Protein AF-A0A2A6BES9-F1 (afdb_monomer)

Secondary structure (DSSP, 8-state):
--SS-S-PPP-EE---TT-TTSSBS--HHHHHH-EEETTTTEEE--HHHHHHHHHHS-EEEEEEEEEPPBTTBPPEEEEEEEEEEEE--GGGTT-EE--S--BSS---GGGSS--S-TTS--PPPB-TTT--STT-HHHHTTTB-B----

Structure (mmCIF, N/CA/C/O backbone):
data_AF-A0A2A6BES9-F1
#
_entry.id   AF-A0A2A6BES9-F1
#
loop_
_atom_site.group_PDB
_atom_site.id
_atom_site.type_symbol
_atom_site.label_atom_id
_atom_site.label_alt_id
_atom_site.label_comp_id
_atom_site.label_asym_id
_atom_site.label_entity_id
_atom_site.label_seq_id
_atom_site.pdbx_PDB_ins_code
_atom_site.Cartn_x
_atom_site.Cartn_y
_atom_site.Cartn_z
_atom_site.occupancy
_atom_site.B_iso_or_equiv
_atom_site.auth_seq_id
_atom_site.auth_comp_id
_atom_site.auth_asym_id
_atom_site.auth_atom_id
_atom_site.pdbx_PDB_model_num
ATOM 1 N N . MET A 1 1 ? -5.521 4.346 -21.521 1.00 43.41 1 MET A N 1
ATOM 2 C CA . MET A 1 1 ? -5.075 3.185 -20.721 1.00 43.41 1 MET A CA 1
ATOM 3 C C . MET A 1 1 ? -5.811 1.936 -21.180 1.00 43.41 1 MET A C 1
ATOM 5 O O . MET A 1 1 ? -7.012 1.887 -20.990 1.00 43.41 1 MET A O 1
ATOM 9 N N . THR A 1 2 ? -5.122 0.955 -21.769 1.00 59.44 2 THR A N 1
ATOM 10 C CA . THR A 1 2 ? -5.584 -0.449 -21.865 1.00 59.44 2 THR A CA 1
ATOM 11 C C . THR A 1 2 ? -4.435 -1.335 -22.359 1.00 59.44 2 THR A C 1
ATOM 13 O O . THR A 1 2 ? -4.053 -1.247 -23.520 1.00 59.44 2 THR A O 1
ATOM 16 N N . ARG A 1 3 ? -3.898 -2.219 -21.503 1.00 46.97 3 ARG A N 1
ATOM 17 C CA . ARG A 1 3 ? -3.120 -3.414 -21.919 1.00 46.97 3 ARG A CA 1
ATOM 18 C C . ARG A 1 3 ? -3.340 -4.625 -20.988 1.00 46.97 3 ARG A C 1
ATOM 20 O O . ARG A 1 3 ? -2.420 -5.392 -20.741 1.00 46.97 3 ARG A O 1
ATOM 27 N N . GLY A 1 4 ? -4.559 -4.804 -20.464 1.00 52.75 4 GLY A N 1
ATOM 28 C CA . GLY A 1 4 ? -4.854 -5.865 -19.484 1.00 52.75 4 GLY A CA 1
ATOM 29 C C . GLY A 1 4 ? -6.263 -6.467 -19.518 1.00 52.75 4 GLY A C 1
ATOM 30 O O . GLY A 1 4 ? -6.683 -7.009 -18.507 1.00 52.75 4 GLY A O 1
ATOM 31 N N . GLY A 1 5 ? -7.003 -6.357 -20.629 1.00 53.94 5 GLY A N 1
ATOM 32 C CA . GLY A 1 5 ? -8.260 -7.108 -20.801 1.00 53.94 5 GLY A CA 1
ATOM 33 C C . GLY A 1 5 ? -9.511 -6.582 -20.075 1.00 53.94 5 GLY A C 1
ATOM 34 O O . GLY A 1 5 ? -10.519 -7.276 -20.084 1.00 53.94 5 GLY A O 1
ATOM 35 N N . GLY A 1 6 ? -9.487 -5.367 -19.508 1.00 69.50 6 GLY A N 1
ATOM 36 C CA . GLY A 1 6 ? -10.636 -4.790 -18.786 1.00 69.50 6 GLY A CA 1
ATOM 37 C C . GLY A 1 6 ? -10.880 -5.434 -17.410 1.00 69.50 6 GLY A C 1
ATOM 38 O O . GLY A 1 6 ? -10.284 -6.454 -1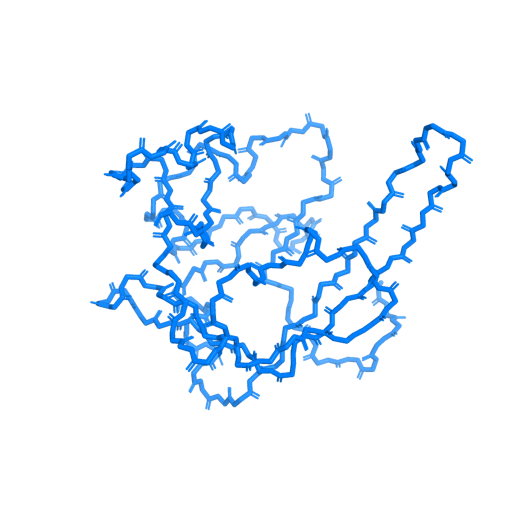7.088 1.00 69.50 6 GLY A O 1
ATOM 39 N N . GLY A 1 7 ? -11.717 -4.810 -16.573 1.00 81.31 7 GLY A N 1
ATOM 40 C CA . GLY A 1 7 ? -12.135 -5.369 -15.274 1.00 81.31 7 GLY A CA 1
ATOM 41 C C . GLY A 1 7 ? -11.295 -4.988 -14.046 1.00 81.31 7 GLY A C 1
ATOM 42 O O . GLY A 1 7 ? -11.508 -5.555 -12.982 1.00 81.31 7 GLY A O 1
ATOM 43 N N . TRP A 1 8 ? -10.368 -4.033 -14.166 1.00 88.81 8 TRP A N 1
ATOM 44 C CA . TRP A 1 8 ? -9.617 -3.505 -13.023 1.00 88.81 8 TRP A CA 1
ATOM 45 C C . TRP A 1 8 ? -10.223 -2.191 -12.535 1.00 88.81 8 TRP A C 1
ATOM 47 O O . TRP A 1 8 ? -10.441 -1.280 -13.335 1.00 88.81 8 TRP A O 1
ATOM 57 N N . THR A 1 9 ? -10.424 -2.082 -11.225 1.00 91.25 9 THR A N 1
ATOM 58 C CA . THR A 1 9 ? -10.733 -0.817 -10.550 1.00 91.25 9 THR A CA 1
ATOM 59 C C . THR A 1 9 ? -9.431 -0.202 -10.049 1.00 91.25 9 THR A C 1
ATOM 61 O O . THR A 1 9 ? -8.644 -0.878 -9.386 1.00 91.25 9 THR A O 1
ATOM 64 N N . LEU A 1 10 ? -9.188 1.069 -10.370 1.00 91.19 10 LEU A N 1
ATOM 65 C CA . LEU A 1 10 ? -8.046 1.808 -9.835 1.00 91.19 10 LEU A CA 1
ATOM 66 C C . LEU A 1 10 ? -8.323 2.154 -8.368 1.00 91.19 10 LEU A C 1
ATOM 68 O O . LEU A 1 10 ? -9.276 2.876 -8.093 1.00 91.19 10 LEU A O 1
ATOM 72 N N . ILE A 1 11 ? -7.515 1.627 -7.444 1.00 92.19 11 ILE A N 1
ATOM 73 C CA . ILE A 1 11 ? -7.701 1.869 -6.000 1.00 92.19 11 ILE A CA 1
ATOM 74 C C . ILE A 1 11 ? -6.737 2.909 -5.428 1.00 92.19 11 ILE A C 1
ATOM 76 O O . ILE A 1 11 ? -7.019 3.523 -4.403 1.00 92.19 11 ILE A O 1
ATOM 80 N N . SER A 1 12 ? -5.583 3.076 -6.067 1.00 90.50 12 SER A N 1
ATOM 81 C CA . SER A 1 12 ? -4.587 4.058 -5.681 1.00 90.50 1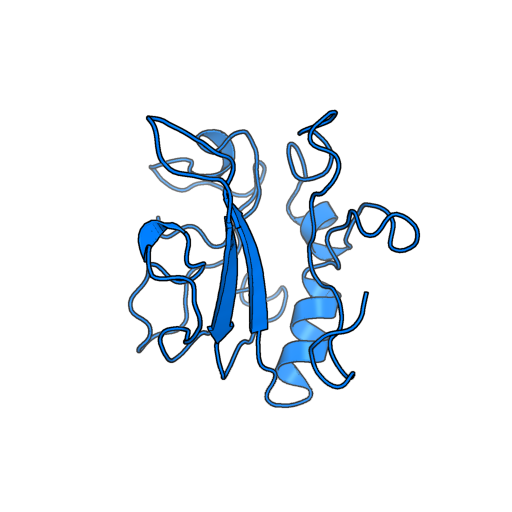2 SER A CA 1
ATOM 82 C C . SER A 1 12 ? -3.693 4.372 -6.862 1.00 90.50 12 SER A C 1
ATOM 84 O O . SER A 1 12 ? -3.339 3.472 -7.632 1.00 90.50 12 SER A O 1
ATOM 86 N N . ASN A 1 13 ? -3.340 5.640 -7.001 1.00 87.31 13 ASN A N 1
ATOM 87 C CA . ASN A 1 13 ? -2.343 6.095 -7.947 1.00 87.31 13 ASN A CA 1
ATOM 88 C C . ASN A 1 13 ? -1.797 7.453 -7.509 1.00 87.31 13 ASN A C 1
ATOM 90 O O . ASN A 1 13 ? -2.523 8.188 -6.853 1.00 87.31 13 ASN A O 1
ATOM 94 N N . ALA A 1 14 ? -0.560 7.754 -7.898 1.00 73.31 14 ALA A N 1
ATOM 95 C CA . ALA A 1 14 ? 0.097 9.034 -7.656 1.00 73.31 14 ALA A CA 1
ATOM 96 C C . ALA A 1 14 ? 0.967 9.369 -8.877 1.00 73.31 14 ALA A C 1
ATOM 98 O O . ALA A 1 14 ? 2.132 8.969 -8.958 1.00 73.31 14 ALA A O 1
ATOM 99 N N . PHE A 1 15 ? 0.378 10.022 -9.884 1.00 65.81 15 PHE A N 1
ATOM 100 C CA . PHE A 1 15 ? 1.092 10.411 -11.110 1.00 65.81 15 PHE A CA 1
ATOM 101 C C . PHE A 1 15 ? 1.685 11.812 -11.009 1.00 65.81 15 PHE A C 1
ATOM 103 O O . PHE A 1 15 ? 2.670 12.112 -11.695 1.00 65.81 15 PHE A O 1
ATOM 110 N N . THR A 1 16 ? 1.108 12.676 -10.179 1.00 55.00 16 THR A N 1
ATOM 111 C CA . THR A 1 16 ? 1.565 14.053 -10.045 1.00 55.00 16 THR A CA 1
ATOM 112 C C . THR A 1 16 ? 2.759 14.118 -9.092 1.00 55.00 16 THR A C 1
ATOM 114 O O . THR A 1 16 ? 2.684 14.430 -7.914 1.00 55.00 16 THR A O 1
ATOM 117 N N . VAL A 1 17 ? 3.949 13.870 -9.645 1.00 47.16 17 VAL A N 1
ATOM 118 C CA . VAL A 1 17 ? 5.257 14.012 -8.964 1.00 47.16 17 VAL A CA 1
ATOM 119 C C . VAL A 1 17 ? 5.528 15.460 -8.486 1.00 47.16 17 VAL A C 1
ATOM 121 O O . VAL A 1 17 ? 6.586 15.744 -7.928 1.00 47.16 17 VAL A O 1
ATOM 124 N N . LEU A 1 18 ? 4.600 16.395 -8.710 1.00 44.78 18 LEU A N 1
ATOM 125 C CA . LEU A 1 18 ? 4.759 17.807 -8.375 1.00 44.78 18 LEU A CA 1
ATOM 126 C C . LEU A 1 18 ? 4.214 18.170 -6.990 1.00 44.78 18 LEU A C 1
ATOM 128 O O . LEU A 1 18 ? 4.814 19.036 -6.363 1.00 44.78 18 LEU A O 1
ATOM 132 N N . ASP A 1 19 ? 3.210 17.458 -6.471 1.00 49.66 19 ASP A N 1
ATOM 133 C CA . ASP A 1 19 ? 2.684 17.683 -5.123 1.00 49.66 19 ASP A CA 1
ATOM 134 C C . ASP A 1 19 ? 2.563 16.347 -4.378 1.00 49.66 19 ASP A C 1
ATOM 136 O O . ASP A 1 19 ? 1.511 15.725 -4.294 1.00 49.66 19 ASP A O 1
ATOM 140 N N . PHE A 1 20 ? 3.668 15.925 -3.749 1.00 50.97 20 PHE A N 1
ATOM 141 C CA . PHE A 1 20 ? 3.760 14.796 -2.798 1.00 50.97 20 PHE A CA 1
ATOM 142 C C . PHE A 1 20 ? 2.723 14.827 -1.647 1.00 50.97 20 PHE A C 1
ATOM 144 O O . PHE A 1 20 ? 2.706 13.929 -0.806 1.00 50.97 20 PHE A O 1
ATOM 151 N N . ASN A 1 21 ? 1.902 15.874 -1.578 1.00 57.03 21 ASN A N 1
ATOM 152 C CA . ASN A 1 21 ? 0.973 16.174 -0.505 1.00 57.03 21 ASN A CA 1
ATOM 153 C C . ASN A 1 21 ? -0.391 15.480 -0.654 1.00 57.03 21 ASN A C 1
ATOM 155 O O . ASN A 1 21 ? -1.183 15.490 0.282 1.00 57.03 21 ASN A O 1
ATOM 159 N N . GLU A 1 22 ? -0.704 14.882 -1.808 1.00 68.06 22 GLU A N 1
ATOM 160 C CA . GLU A 1 22 ? -2.046 14.314 -2.001 1.00 68.06 22 GLU A CA 1
ATOM 161 C C . GLU A 1 22 ? -2.262 13.012 -1.223 1.00 68.06 22 GLU A C 1
ATOM 163 O O . GLU A 1 22 ? -3.338 12.813 -0.661 1.00 68.06 22 GLU A O 1
ATOM 168 N N . THR A 1 23 ? -1.230 12.168 -1.101 1.00 76.00 23 THR A N 1
ATOM 169 C CA . THR A 1 23 ? -1.274 10.938 -0.291 1.00 76.00 23 THR A CA 1
ATOM 170 C C . THR A 1 23 ? -0.635 11.091 1.091 1.00 76.00 23 THR A C 1
ATOM 172 O O . THR A 1 23 ? -0.772 10.206 1.927 1.00 76.00 23 THR A O 1
ATOM 175 N N . ALA A 1 24 ? 0.090 12.174 1.363 1.00 85.94 24 ALA A N 1
ATOM 176 C CA . ALA A 1 24 ? 0.685 12.434 2.674 1.00 85.94 24 ALA A CA 1
ATOM 177 C C . ALA A 1 24 ? -0.236 13.299 3.551 1.00 85.94 24 ALA A C 1
ATOM 179 O O . ALA A 1 24 ? -1.214 13.869 3.078 1.00 85.94 24 ALA A O 1
ATOM 180 N N . GLU A 1 25 ? 0.075 13.377 4.845 1.00 90.50 25 GLU A N 1
ATOM 181 C CA . GLU A 1 25 ? -0.604 14.247 5.821 1.00 90.50 25 GLU A CA 1
ATOM 182 C C . GLU A 1 25 ? -2.112 13.981 5.969 1.00 90.50 25 GLU A C 1
ATOM 184 O O . GLU A 1 25 ? -2.866 14.849 6.403 1.00 90.50 25 GLU A O 1
ATOM 189 N N . LYS A 1 26 ? -2.554 12.763 5.636 1.00 92.56 26 LYS A N 1
ATOM 190 C CA . LYS A 1 26 ? -3.943 12.322 5.789 1.00 92.56 26 LYS A CA 1
ATOM 191 C C . LYS A 1 26 ? -4.129 11.529 7.073 1.00 92.56 26 LYS A C 1
ATOM 193 O O . LYS A 1 26 ? -3.330 10.649 7.398 1.00 92.56 26 LYS A O 1
ATOM 198 N N . THR A 1 27 ? -5.214 11.827 7.771 1.00 95.69 27 THR A N 1
ATOM 199 C CA . THR A 1 27 ? -5.702 11.068 8.925 1.00 95.69 27 THR A CA 1
ATOM 200 C C . THR A 1 27 ? -6.251 9.705 8.508 1.00 95.69 27 THR A C 1
ATOM 202 O O . THR A 1 27 ? -6.608 9.488 7.345 1.00 95.69 27 THR A O 1
ATOM 205 N N . LEU A 1 28 ? -6.388 8.778 9.457 1.00 97.12 28 LEU A N 1
ATOM 206 C CA . LEU A 1 28 ? -7.025 7.483 9.208 1.00 97.12 28 LEU A CA 1
ATOM 207 C C . LEU A 1 28 ? -8.453 7.639 8.662 1.00 97.12 28 LEU A C 1
ATOM 209 O O . LEU A 1 28 ? -8.869 6.849 7.819 1.00 97.12 28 LEU A O 1
ATOM 213 N N . GLU A 1 29 ? -9.205 8.641 9.123 1.00 97.75 29 GLU A N 1
ATOM 214 C CA . GLU A 1 29 ? -10.571 8.883 8.643 1.00 97.75 29 GLU A CA 1
ATOM 215 C C . GLU A 1 29 ? -10.586 9.352 7.179 1.00 97.75 29 GLU A C 1
ATOM 217 O O . GLU A 1 29 ? -11.408 8.884 6.394 1.00 97.75 29 GLU A O 1
ATOM 222 N N . GLU A 1 30 ? -9.638 10.196 6.764 1.00 97.06 30 GLU A N 1
ATOM 223 C CA . GLU A 1 30 ? -9.482 10.570 5.350 1.00 97.06 30 GLU A CA 1
ATOM 224 C C . GLU A 1 30 ? -9.072 9.367 4.492 1.00 97.06 30 GLU A C 1
ATOM 226 O O . GLU A 1 30 ? -9.622 9.160 3.411 1.00 97.06 30 GLU A O 1
ATOM 231 N N . TYR A 1 31 ? -8.170 8.516 4.988 1.00 97.38 31 TYR A N 1
ATOM 232 C CA . TYR A 1 31 ? -7.846 7.242 4.341 1.00 97.38 31 TYR A CA 1
ATOM 233 C C . TYR A 1 31 ? -9.038 6.279 4.285 1.00 97.38 31 TYR A C 1
ATOM 235 O O . TYR A 1 31 ? -9.129 5.482 3.348 1.00 97.38 31 TYR A O 1
ATOM 243 N N . ALA A 1 32 ? -9.957 6.328 5.251 1.00 98.00 32 ALA A N 1
ATOM 244 C CA . ALA A 1 32 ? -11.170 5.518 5.245 1.00 98.00 32 ALA A CA 1
ATOM 245 C C . ALA A 1 32 ? -12.145 5.962 4.151 1.00 98.00 32 ALA A C 1
ATOM 247 O O . ALA A 1 32 ? -12.586 5.127 3.357 1.00 98.00 32 ALA A O 1
ATOM 248 N N . VAL A 1 33 ? -12.403 7.270 4.065 1.00 97.69 33 VAL A N 1
ATOM 249 C CA . VAL A 1 33 ? -13.337 7.867 3.099 1.00 97.69 33 VAL A CA 1
ATOM 250 C C . VAL A 1 33 ? -12.774 7.884 1.675 1.00 97.69 33 VAL A C 1
ATOM 252 O O . VAL A 1 33 ? -13.524 7.669 0.725 1.00 97.69 33 VAL A O 1
ATOM 255 N N . GLY A 1 34 ? -11.468 8.098 1.516 1.00 95.25 34 GLY A N 1
ATOM 256 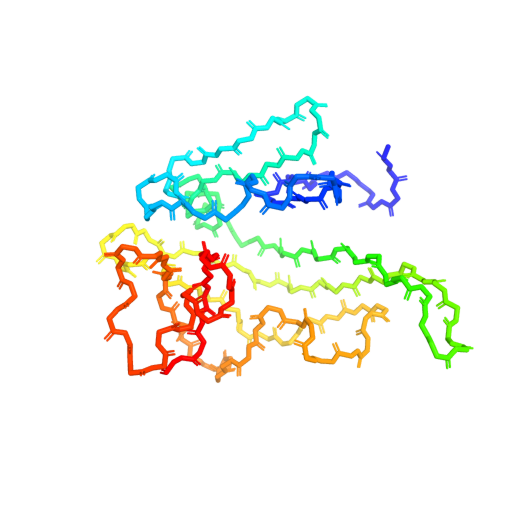C CA . GLY A 1 34 ? -10.838 8.325 0.217 1.00 95.25 34 GLY A CA 1
ATOM 257 C C . GLY A 1 34 ? -10.624 9.807 -0.089 1.00 95.25 34 GLY A C 1
ATOM 258 O O . GLY A 1 34 ? -11.242 10.689 0.507 1.00 95.25 34 GLY A O 1
ATOM 259 N N . PHE A 1 35 ? -9.717 10.082 -1.021 1.00 92.88 35 PHE A N 1
ATOM 260 C CA . PHE A 1 35 ? -9.335 11.433 -1.440 1.00 92.88 35 PHE A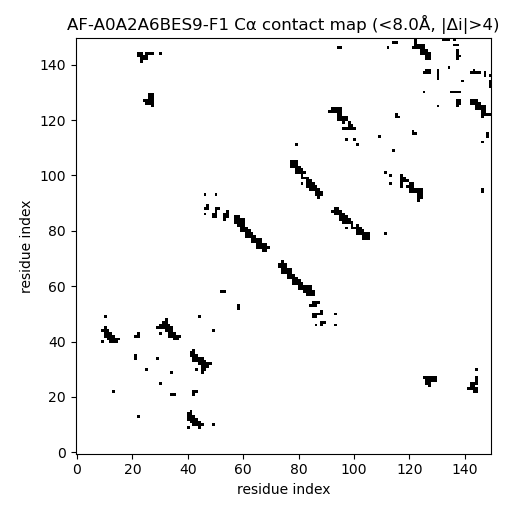 CA 1
ATOM 261 C C . PHE A 1 35 ? -8.724 11.422 -2.850 1.00 92.88 35 PHE A C 1
ATOM 263 O O . PHE A 1 35 ? -8.446 10.360 -3.408 1.00 92.88 35 PHE A O 1
ATOM 270 N N . GLY A 1 36 ? -8.515 12.610 -3.422 1.00 89.62 36 GLY A N 1
ATOM 271 C CA . GLY A 1 36 ? -8.024 12.801 -4.790 1.00 89.62 36 GLY A CA 1
ATOM 272 C C . GLY A 1 36 ? -9.135 12.779 -5.846 1.00 89.62 36 GLY A C 1
ATOM 273 O O . GLY A 1 36 ? -10.321 12.921 -5.531 1.00 89.62 36 GLY A O 1
ATOM 274 N N . SER A 1 37 ? -8.751 12.620 -7.111 1.00 85.44 37 SER A N 1
ATOM 275 C CA . SER A 1 37 ? -9.615 12.730 -8.286 1.00 85.44 37 SER A CA 1
ATOM 276 C C . SER A 1 37 ? -9.517 11.508 -9.202 1.00 85.44 37 SER A C 1
ATOM 278 O O . SER A 1 37 ? -8.479 11.182 -9.781 1.00 85.44 37 SER A O 1
ATOM 280 N N . ALA A 1 38 ? -10.660 10.849 -9.414 1.00 84.19 38 ALA A N 1
ATOM 281 C CA . ALA A 1 38 ? -10.784 9.773 -10.397 1.00 84.19 38 ALA A CA 1
ATOM 282 C C . ALA A 1 38 ? -10.646 10.260 -11.846 1.00 84.19 38 ALA A C 1
ATOM 284 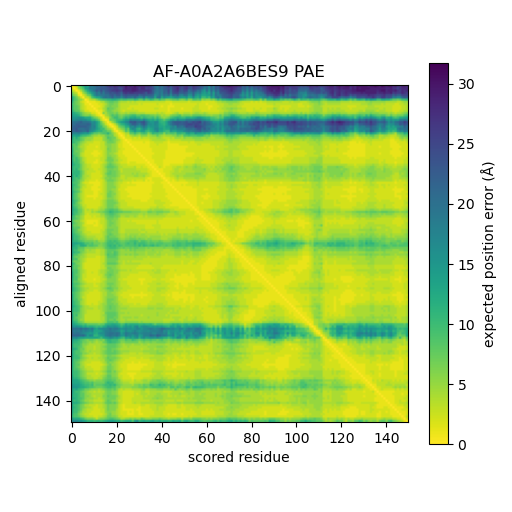O O . ALA A 1 38 ? -10.203 9.491 -12.699 1.00 84.19 38 ALA A O 1
ATOM 285 N N . GLU A 1 39 ? -11.003 11.518 -12.124 1.00 85.50 39 GLU A N 1
ATOM 286 C CA . GLU A 1 39 ? -10.846 12.127 -13.449 1.00 85.50 39 GLU A CA 1
ATOM 287 C C . GLU A 1 39 ? -9.365 12.313 -13.801 1.00 85.50 39 GLU A C 1
ATOM 289 O O . GLU A 1 39 ? -8.956 12.053 -14.933 1.00 85.50 39 GLU A O 1
ATOM 294 N N . GLU A 1 40 ? -8.552 12.672 -12.808 1.00 83.00 40 GLU A N 1
ATOM 295 C CA . GLU A 1 40 ? -7.103 12.862 -12.951 1.00 83.00 40 GLU A CA 1
ATOM 296 C C . GLU A 1 40 ? -6.322 11.550 -12.789 1.00 83.00 40 GLU A C 1
ATOM 298 O O . GLU A 1 40 ? -5.131 11.485 -13.090 1.00 83.00 40 GLU A O 1
ATOM 303 N N . ALA A 1 41 ? -7.009 10.481 -12.370 1.00 85.12 41 ALA A N 1
ATOM 304 C CA . ALA A 1 41 ? -6.415 9.210 -11.982 1.00 85.12 41 ALA A CA 1
ATOM 305 C C . ALA A 1 41 ? -5.315 9.379 -10.918 1.00 85.12 41 ALA A C 1
ATOM 307 O O . ALA A 1 41 ? -4.334 8.639 -10.950 1.00 85.12 41 ALA A O 1
ATOM 308 N N . ASP A 1 42 ? -5.489 10.319 -9.991 1.00 85.44 42 ASP A N 1
ATOM 309 C CA . ASP A 1 42 ? -4.614 10.566 -8.842 1.00 85.44 42 ASP A CA 1
ATOM 310 C C . ASP A 1 42 ? -5.490 10.534 -7.591 1.00 85.44 42 ASP A C 1
ATOM 312 O O . ASP A 1 42 ? -6.296 11.433 -7.361 1.00 85.44 42 ASP A O 1
ATOM 316 N N . LEU A 1 43 ? -5.507 9.399 -6.894 1.00 89.94 43 LEU A N 1
ATOM 317 C CA . LEU A 1 43 ? -6.501 9.162 -5.849 1.00 89.94 43 LEU A CA 1
ATOM 318 C C . LEU A 1 43 ? -6.096 8.062 -4.884 1.00 89.94 43 LEU A C 1
ATOM 320 O O . LEU A 1 43 ? -5.325 7.158 -5.210 1.00 89.94 43 LEU A O 1
ATOM 324 N N . TRP A 1 44 ? -6.746 8.092 -3.728 1.00 93.75 44 TRP A N 1
ATOM 325 C CA . TRP A 1 44 ? -6.919 6.965 -2.830 1.00 93.75 44 TRP A CA 1
ATOM 326 C C . TRP A 1 44 ? -8.407 6.630 -2.727 1.00 93.75 44 TRP A C 1
ATOM 328 O O . TRP A 1 44 ? -9.220 7.468 -2.343 1.00 93.75 44 TRP A O 1
ATOM 338 N N . PHE A 1 45 ? -8.775 5.395 -3.061 1.00 94.75 45 PHE A N 1
ATOM 339 C CA . PHE A 1 45 ? -10.177 5.002 -3.234 1.00 94.75 45 PHE A CA 1
ATOM 340 C C . PHE A 1 45 ? -10.973 4.932 -1.924 1.00 94.75 45 PHE A C 1
ATOM 342 O O . PHE A 1 45 ? -12.198 4.916 -1.964 1.00 94.75 45 PHE A O 1
ATOM 349 N N . GLY A 1 46 ? -10.289 4.908 -0.778 1.00 97.00 46 GLY A N 1
ATOM 350 C CA . GLY A 1 46 ? -10.903 4.815 0.545 1.00 97.00 46 GLY A CA 1
ATOM 351 C C . GLY A 1 46 ? -10.938 3.381 1.073 1.00 97.00 46 GLY A C 1
ATOM 352 O O . GLY A 1 46 ? -11.385 2.458 0.387 1.00 97.00 46 GLY A O 1
ATOM 353 N N . LEU A 1 47 ? -10.465 3.176 2.305 1.00 98.38 47 LEU A N 1
ATOM 354 C CA . LEU A 1 47 ? -10.408 1.852 2.937 1.00 98.38 47 LEU A CA 1
ATOM 355 C C . LEU A 1 47 ? -11.795 1.229 3.112 1.00 98.38 47 LEU A C 1
ATOM 357 O O . LEU A 1 47 ? -11.910 0.010 3.005 1.00 98.38 47 LEU A O 1
ATOM 361 N N . ASP A 1 48 ? -12.842 2.033 3.317 1.00 98.31 48 ASP A N 1
ATOM 362 C CA . ASP A 1 48 ? -14.212 1.524 3.444 1.00 98.31 48 ASP A CA 1
ATOM 363 C C . ASP A 1 48 ? -14.674 0.841 2.153 1.00 98.31 48 ASP A C 1
ATOM 365 O O . ASP A 1 48 ? -15.188 -0.282 2.172 1.00 98.31 48 ASP A O 1
ATOM 369 N N . LEU A 1 49 ? -14.424 1.480 1.006 1.00 97.31 49 LEU A N 1
ATOM 370 C CA . LEU A 1 49 ? -14.743 0.902 -0.296 1.00 97.31 49 LEU A CA 1
ATOM 371 C C . LEU A 1 49 ? -13.816 -0.270 -0.619 1.00 97.31 49 LEU A C 1
ATOM 373 O O . LEU A 1 49 ? -14.294 -1.321 -1.048 1.00 97.31 49 LEU A O 1
ATOM 377 N N . ILE A 1 50 ? -12.509 -0.140 -0.378 1.00 97.31 50 ILE A N 1
ATOM 378 C CA . ILE A 1 50 ? -11.553 -1.235 -0.601 1.00 97.31 50 ILE A CA 1
ATOM 379 C C . ILE A 1 50 ? -11.960 -2.474 0.210 1.00 97.31 50 ILE A C 1
ATOM 381 O O . ILE A 1 50 ? -11.973 -3.584 -0.332 1.00 97.31 50 ILE A O 1
ATOM 385 N N . SER A 1 51 ? -12.349 -2.303 1.475 1.00 97.81 51 SER A N 1
ATOM 386 C CA . SER A 1 51 ? -12.843 -3.391 2.317 1.00 97.81 51 SER A CA 1
ATOM 387 C C . SER A 1 51 ? -14.118 -4.006 1.743 1.00 97.81 51 SER A C 1
ATOM 389 O O . SER A 1 51 ? -14.173 -5.221 1.539 1.00 97.81 51 SER A O 1
ATOM 391 N N . LEU A 1 52 ? -15.112 -3.190 1.385 1.00 96.62 52 LEU A N 1
ATOM 392 C CA . LEU A 1 52 ? -16.370 -3.676 0.816 1.00 96.62 52 LEU A CA 1
ATOM 393 C C . LEU A 1 52 ? -16.149 -4.515 -0.454 1.00 96.62 52 LEU A C 1
ATOM 395 O O . LEU A 1 52 ? -16.652 -5.635 -0.556 1.00 96.62 52 LEU A O 1
ATOM 399 N N . TYR A 1 53 ? -15.382 -4.000 -1.417 1.00 94.62 53 TYR A N 1
ATOM 400 C CA . TYR A 1 53 ? -15.175 -4.672 -2.703 1.00 94.62 53 TYR A CA 1
ATOM 401 C C . TYR A 1 53 ? -14.306 -5.922 -2.584 1.00 94.62 53 TYR A C 1
ATOM 403 O O . TYR A 1 53 ? -14.609 -6.936 -3.214 1.00 94.62 53 TYR A O 1
ATOM 411 N N . SER A 1 54 ? -13.244 -5.869 -1.780 1.00 95.50 54 SER A N 1
ATOM 412 C CA . SER A 1 54 ? -12.307 -6.989 -1.648 1.00 95.50 54 SER A CA 1
ATOM 413 C C . SER A 1 54 ? -12.859 -8.171 -0.842 1.00 95.50 54 SER A C 1
ATOM 415 O O . SER A 1 54 ? -12.356 -9.283 -0.979 1.00 95.50 54 SER A O 1
ATOM 417 N N . ASN A 1 55 ? -13.926 -7.960 -0.059 1.00 95.38 55 ASN A N 1
ATOM 418 C CA . ASN A 1 55 ? -14.641 -9.027 0.652 1.00 95.38 55 ASN A CA 1
ATOM 419 C C . ASN A 1 55 ? -15.923 -9.499 -0.057 1.00 95.38 55 ASN A C 1
ATOM 421 O O . ASN A 1 55 ? -16.471 -10.533 0.321 1.00 95.38 55 ASN A O 1
ATOM 425 N N . TYR A 1 56 ? -16.410 -8.786 -1.080 1.00 92.88 56 TYR A N 1
ATOM 426 C CA . TYR A 1 56 ? -17.588 -9.214 -1.849 1.00 92.88 56 TYR A CA 1
ATOM 427 C C . TYR A 1 56 ? -17.319 -10.487 -2.667 1.00 92.88 56 TYR A C 1
ATOM 429 O O . TYR A 1 56 ? -18.167 -11.373 -2.765 1.00 92.88 56 TYR A O 1
ATOM 437 N N . GLN A 1 57 ? -16.125 -10.586 -3.248 1.00 90.00 57 GLN A N 1
ATOM 438 C CA . GLN A 1 57 ? -15.615 -11.771 -3.934 1.00 90.00 57 GLN A CA 1
ATOM 439 C C . GLN A 1 57 ? -14.089 -11.786 -3.837 1.00 90.00 57 GLN A C 1
ATOM 441 O O . GLN A 1 57 ? -13.480 -10.766 -3.532 1.00 90.00 57 GLN A O 1
ATOM 446 N N . MET A 1 58 ? -13.459 -12.926 -4.128 1.00 90.38 58 MET A N 1
ATOM 447 C CA . MET A 1 58 ? -11.998 -12.984 -4.215 1.00 90.38 58 MET A CA 1
ATOM 448 C C . MET A 1 58 ? -11.492 -12.032 -5.306 1.00 90.38 58 MET A C 1
ATOM 450 O O . MET A 1 58 ? -11.737 -12.259 -6.491 1.00 90.38 58 MET A O 1
ATOM 454 N N . MET A 1 59 ? -10.769 -10.991 -4.895 1.00 92.50 59 MET A N 1
ATOM 455 C CA . MET A 1 59 ? -10.167 -9.999 -5.784 1.00 92.50 59 MET A CA 1
ATOM 456 C C . MET A 1 59 ? -8.654 -10.191 -5.877 1.00 92.50 59 MET A C 1
ATOM 458 O O . MET A 1 59 ? -7.995 -10.536 -4.896 1.00 92.50 59 MET A O 1
ATOM 462 N N . SER A 1 60 ? -8.096 -9.908 -7.051 1.00 93.56 60 SER A N 1
ATOM 463 C CA . SER A 1 60 ? -6.653 -9.760 -7.244 1.00 93.56 60 SER A CA 1
ATOM 464 C C . SER A 1 60 ? -6.248 -8.292 -7.115 1.00 93.56 60 SER A C 1
ATOM 466 O O . SER A 1 60 ? -7.016 -7.400 -7.471 1.00 93.56 60 SER A O 1
ATOM 468 N N . LEU A 1 61 ? -5.019 -8.039 -6.667 1.00 93.25 61 LEU A N 1
ATOM 469 C CA . LEU A 1 61 ? -4.408 -6.709 -6.664 1.00 93.25 61 LEU A CA 1
ATOM 470 C C . LEU A 1 61 ? -3.246 -6.697 -7.648 1.00 93.25 61 LEU A C 1
ATOM 472 O O . LEU A 1 61 ? -2.336 -7.515 -7.539 1.00 93.25 61 LEU A O 1
ATOM 476 N N . ARG A 1 62 ? -3.248 -5.748 -8.583 1.00 92.25 62 ARG A N 1
ATOM 477 C CA . ARG A 1 62 ? -2.136 -5.531 -9.506 1.00 92.25 62 ARG A CA 1
ATOM 478 C C . ARG A 1 62 ? -1.498 -4.176 -9.255 1.00 92.25 62 ARG A C 1
ATOM 480 O O . ARG A 1 62 ? -2.160 -3.149 -9.347 1.00 92.25 62 ARG A O 1
ATOM 487 N N . LEU A 1 63 ? -0.197 -4.200 -9.019 1.00 89.88 63 LEU A N 1
ATOM 488 C CA . LEU A 1 63 ? 0.664 -3.031 -8.977 1.00 89.88 63 LEU A CA 1
ATOM 489 C C . LEU A 1 63 ? 1.249 -2.814 -10.371 1.00 89.88 63 LEU A C 1
ATOM 491 O O . LEU A 1 63 ? 1.704 -3.767 -11.005 1.00 89.88 63 LEU A O 1
ATOM 495 N N . ASN A 1 64 ? 1.233 -1.572 -10.843 1.00 89.25 64 ASN A N 1
ATOM 496 C CA . ASN A 1 64 ? 1.981 -1.150 -12.023 1.00 89.25 64 ASN A CA 1
ATOM 497 C C . ASN A 1 64 ? 2.920 -0.037 -11.570 1.00 89.25 64 ASN A C 1
ATOM 499 O O . ASN A 1 64 ? 2.469 0.947 -10.991 1.00 89.25 64 ASN A O 1
ATOM 503 N N . LEU A 1 65 ? 4.213 -0.223 -11.797 1.00 86.88 65 LEU A N 1
ATOM 504 C CA . LEU A 1 65 ? 5.268 0.619 -11.254 1.00 86.88 65 LEU A CA 1
ATOM 505 C C . LEU A 1 65 ? 6.071 1.204 -12.410 1.00 86.88 65 LEU A C 1
ATOM 507 O O . LEU A 1 65 ? 6.440 0.503 -13.355 1.00 86.88 65 LEU A O 1
ATOM 511 N N . TYR A 1 66 ? 6.343 2.502 -12.330 1.00 87.25 66 TYR A N 1
ATOM 512 C CA . TYR A 1 66 ? 7.305 3.160 -13.200 1.00 87.25 66 TYR A CA 1
ATOM 513 C C . TYR A 1 66 ? 8.577 3.421 -12.408 1.00 87.25 66 TYR A C 1
ATOM 515 O O . TYR A 1 66 ? 8.602 4.264 -11.512 1.00 87.25 66 TYR A O 1
ATOM 523 N N . ARG A 1 67 ? 9.645 2.697 -12.735 1.00 84.50 67 ARG A N 1
ATOM 524 C CA . ARG A 1 67 ? 10.959 2.930 -12.140 1.00 84.50 67 ARG A CA 1
ATOM 525 C C . ARG A 1 67 ? 11.687 3.983 -12.955 1.00 84.50 67 ARG A C 1
ATOM 527 O O . ARG A 1 67 ? 11.995 3.757 -14.125 1.00 84.50 67 ARG A O 1
ATOM 534 N N . CYS A 1 68 ? 11.974 5.119 -12.330 1.00 86.12 68 CYS A N 1
ATOM 535 C CA . CYS A 1 68 ? 12.795 6.165 -12.926 1.00 86.12 68 CYS A CA 1
ATOM 536 C C . CYS A 1 68 ? 14.231 5.672 -13.168 1.00 86.12 68 CYS A C 1
ATOM 538 O O . CYS A 1 68 ? 14.761 4.838 -12.426 1.00 86.12 68 CYS A O 1
ATOM 540 N N . ALA A 1 69 ? 14.873 6.227 -14.197 1.00 90.62 69 ALA A N 1
ATOM 541 C CA . ALA A 1 69 ? 16.277 5.956 -14.473 1.00 90.62 69 ALA A CA 1
ATOM 542 C C . ALA A 1 69 ? 17.151 6.433 -13.301 1.00 90.62 69 ALA A C 1
ATOM 544 O O . ALA A 1 69 ? 16.956 7.535 -12.786 1.00 90.62 69 ALA A O 1
ATOM 545 N N . HIS A 1 70 ? 18.120 5.621 -12.887 1.00 88.19 70 HIS A N 1
ATOM 546 C CA . HIS A 1 70 ? 19.056 5.956 -11.810 1.00 88.19 70 HIS A CA 1
ATOM 547 C C . HIS A 1 70 ? 20.362 5.173 -11.974 1.00 88.19 70 HIS A C 1
ATOM 549 O O . HIS A 1 70 ? 20.340 4.025 -12.399 1.00 88.19 70 HIS A O 1
ATOM 555 N N . ASN A 1 71 ? 21.509 5.773 -11.637 1.00 90.12 71 ASN A N 1
ATOM 556 C CA . ASN A 1 71 ? 22.823 5.104 -11.602 1.00 90.12 71 ASN A CA 1
ATOM 557 C C . ASN A 1 71 ? 23.157 4.230 -12.835 1.00 90.12 71 ASN A C 1
ATOM 559 O O . ASN A 1 71 ? 23.712 3.143 -12.700 1.00 90.12 71 ASN A O 1
ATOM 563 N N . GLY A 1 72 ? 22.812 4.692 -14.043 1.00 89.19 72 GLY A N 1
ATOM 564 C CA . GLY A 1 72 ? 23.059 3.952 -15.290 1.00 89.19 72 GLY A CA 1
ATOM 565 C C . GLY A 1 72 ? 22.063 2.823 -15.589 1.00 89.19 72 GLY A C 1
ATOM 566 O O . GLY A 1 72 ? 22.224 2.127 -16.586 1.00 89.19 72 GLY A O 1
ATOM 567 N N . VAL A 1 73 ? 21.028 2.654 -14.764 1.00 88.75 73 VAL A N 1
ATOM 568 C CA . VAL A 1 73 ? 19.875 1.783 -15.021 1.00 88.75 73 VAL A CA 1
ATOM 569 C C . VAL A 1 73 ? 18.809 2.587 -15.763 1.00 88.75 73 VAL A C 1
ATOM 571 O O . VAL A 1 73 ? 18.400 3.656 -15.303 1.00 88.75 73 VAL A O 1
ATOM 574 N N . GLU A 1 74 ? 18.361 2.080 -16.912 1.00 92.94 74 GLU A N 1
ATOM 575 C CA . GLU A 1 74 ? 17.292 2.704 -17.695 1.00 92.94 74 GLU A CA 1
ATOM 576 C C . GLU A 1 74 ? 15.948 2.661 -16.961 1.00 92.94 74 GLU A C 1
ATOM 578 O O . GLU A 1 74 ? 15.653 1.734 -16.199 1.00 92.94 74 GLU A O 1
ATOM 583 N N . ALA A 1 75 ? 15.116 3.672 -17.220 1.00 91.31 75 ALA A N 1
ATOM 584 C CA . ALA A 1 75 ? 13.752 3.685 -16.722 1.00 91.31 75 ALA A CA 1
ATOM 585 C C . ALA A 1 75 ? 12.964 2.513 -17.317 1.00 91.31 75 ALA A C 1
ATOM 587 O O . ALA A 1 75 ? 13.112 2.184 -18.496 1.00 91.31 75 ALA A O 1
ATOM 588 N N . LYS A 1 76 ? 12.098 1.896 -16.518 1.00 90.88 76 LYS A N 1
ATOM 589 C CA . LYS A 1 76 ? 11.291 0.761 -16.971 1.00 90.88 76 LYS A CA 1
ATOM 590 C C . LYS A 1 76 ? 9.934 0.723 -16.291 1.00 90.88 76 LYS A C 1
ATOM 592 O O . LYS A 1 76 ? 9.788 1.104 -15.133 1.00 90.88 76 LYS A O 1
ATOM 597 N N . TRP A 1 77 ? 8.961 0.205 -17.029 1.00 90.44 77 TRP A N 1
ATOM 598 C CA . TRP A 1 77 ? 7.680 -0.204 -16.475 1.00 90.44 77 TRP A CA 1
ATOM 599 C C . TRP A 1 77 ? 7.772 -1.639 -15.985 1.00 90.44 77 TRP A C 1
ATOM 601 O O . TRP A 1 77 ? 8.276 -2.507 -16.701 1.00 90.44 77 TRP A O 1
ATOM 611 N N . THR A 1 78 ? 7.258 -1.877 -14.789 1.00 90.19 78 THR A N 1
ATOM 612 C CA . THR A 1 78 ? 7.129 -3.206 -14.202 1.00 90.19 78 THR A CA 1
ATOM 613 C C . THR A 1 78 ? 5.744 -3.391 -13.597 1.00 90.19 78 THR A C 1
ATOM 615 O O . THR A 1 78 ? 4.976 -2.443 -13.413 1.00 90.19 78 THR A O 1
ATOM 618 N N . ASP A 1 79 ? 5.388 -4.640 -13.332 1.00 90.44 79 ASP A N 1
ATOM 619 C CA . ASP A 1 79 ? 4.117 -5.004 -12.724 1.00 90.44 79 ASP A CA 1
ATOM 620 C C . ASP A 1 79 ? 4.285 -6.154 -11.736 1.00 90.44 79 ASP A C 1
ATOM 622 O O . ASP A 1 79 ? 5.177 -6.991 -11.886 1.00 90.44 79 ASP A O 1
ATOM 626 N N . CYS A 1 80 ? 3.396 -6.213 -10.749 1.00 91.00 80 CYS A N 1
ATOM 627 C CA . CYS A 1 80 ? 3.277 -7.356 -9.857 1.00 91.00 80 CYS A CA 1
ATOM 628 C C . CYS A 1 80 ? 1.813 -7.593 -9.497 1.00 91.00 80 CYS A C 1
ATOM 630 O O . CYS A 1 80 ? 1.121 -6.672 -9.069 1.00 91.00 80 CYS A O 1
ATOM 632 N N . THR A 1 81 ? 1.329 -8.823 -9.657 1.00 92.12 81 THR A N 1
ATOM 633 C CA . THR A 1 81 ? -0.058 -9.190 -9.348 1.00 92.12 81 THR A CA 1
ATOM 634 C C . THR A 1 81 ? -0.115 -10.160 -8.176 1.00 92.12 81 THR A C 1
ATOM 636 O O . THR A 1 81 ? 0.398 -11.276 -8.271 1.00 92.12 81 THR A O 1
ATOM 639 N N . TYR A 1 82 ? -0.760 -9.752 -7.087 1.00 92.00 82 TYR A N 1
ATOM 640 C CA . TYR A 1 82 ? -1.222 -10.635 -6.021 1.00 92.00 82 TYR A CA 1
ATOM 641 C C . TYR A 1 82 ? -2.536 -11.277 -6.455 1.00 92.00 82 TYR A C 1
ATOM 643 O O . TYR A 1 82 ? -3.498 -10.582 -6.788 1.00 92.00 82 TYR A O 1
ATOM 651 N N . LYS A 1 83 ? -2.599 -12.609 -6.447 1.00 92.44 83 LYS A N 1
ATOM 652 C CA . LYS A 1 83 ? -3.805 -13.340 -6.859 1.00 92.44 83 LYS A CA 1
ATOM 653 C C . LYS A 1 83 ? -4.986 -13.086 -5.928 1.00 92.44 83 LYS A C 1
ATOM 655 O O . LYS A 1 83 ? -6.124 -13.094 -6.389 1.00 92.44 83 LYS A O 1
ATOM 660 N N . GLN A 1 84 ? -4.705 -12.861 -4.647 1.00 93.50 84 GLN A N 1
ATOM 661 C CA . GLN A 1 84 ? -5.702 -12.574 -3.631 1.00 93.50 84 GLN A CA 1
ATOM 662 C C . GLN A 1 84 ? -5.281 -11.368 -2.795 1.00 93.50 84 GLN A C 1
ATOM 664 O O . GLN A 1 84 ? -4.140 -11.281 -2.339 1.00 93.50 84 GLN A O 1
ATOM 669 N N . PHE A 1 85 ? -6.233 -10.465 -2.597 1.00 94.62 85 PHE A N 1
ATOM 670 C CA . PHE A 1 85 ? -6.111 -9.268 -1.786 1.00 94.62 85 PHE A CA 1
ATOM 671 C C . PHE A 1 85 ? -7.440 -9.009 -1.079 1.00 94.62 85 PHE A C 1
ATOM 673 O O . PHE A 1 85 ? -8.490 -8.995 -1.723 1.00 94.62 85 PHE A O 1
ATOM 680 N N . ALA A 1 86 ? -7.385 -8.811 0.234 1.00 96.31 86 ALA A N 1
ATOM 681 C CA . ALA A 1 86 ? -8.531 -8.416 1.041 1.00 96.31 86 ALA A CA 1
ATOM 682 C C . ALA A 1 86 ? -8.116 -7.416 2.118 1.00 96.31 86 ALA A C 1
ATOM 684 O O . ALA A 1 86 ? -7.006 -7.493 2.642 1.00 96.31 86 ALA A O 1
ATOM 685 N N . VAL A 1 87 ? -9.020 -6.502 2.458 1.00 97.69 87 VAL A N 1
ATOM 686 C CA . VAL A 1 87 ? -8.853 -5.544 3.558 1.00 97.69 87 VAL A CA 1
ATOM 687 C C . VAL A 1 87 ? -10.029 -5.707 4.508 1.00 97.69 87 VAL A C 1
ATOM 689 O O . VAL A 1 87 ? -11.180 -5.645 4.079 1.00 97.69 87 VAL A O 1
ATOM 692 N 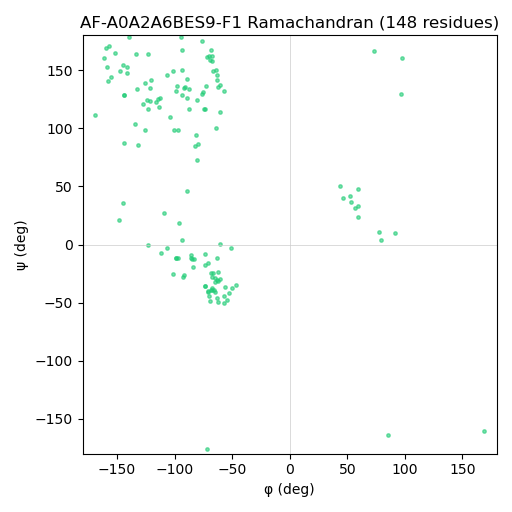N . SER A 1 88 ? -9.776 -5.952 5.790 1.00 97.81 88 SER A N 1
ATOM 693 C CA . SER A 1 88 ? -10.845 -6.082 6.780 1.00 97.81 88 SER A CA 1
ATOM 694 C C . SER A 1 88 ? -11.551 -4.743 7.025 1.00 97.81 88 SER A C 1
ATOM 696 O O . SER A 1 88 ? -11.127 -3.696 6.539 1.00 97.81 88 SER A O 1
ATOM 698 N N . GLY A 1 89 ? -12.699 -4.770 7.700 1.00 97.69 89 GLY A N 1
ATOM 699 C CA . GLY A 1 89 ? -13.462 -3.552 7.978 1.00 97.69 89 GLY A CA 1
ATOM 700 C C . GLY A 1 89 ? -12.852 -2.708 9.102 1.00 97.69 89 GLY A C 1
ATOM 701 O O . GLY A 1 89 ? -11.937 -3.140 9.805 1.00 97.69 89 GLY A O 1
ATOM 702 N N . LYS A 1 90 ? -13.442 -1.531 9.346 1.00 97.25 90 LYS A N 1
ATOM 703 C CA . LYS A 1 90 ? -13.030 -0.582 10.399 1.00 97.25 90 LYS A CA 1
ATOM 704 C C . LYS A 1 90 ? -12.865 -1.217 11.786 1.00 97.25 90 LYS A C 1
ATOM 706 O O . LYS A 1 90 ? -11.951 -0.860 12.519 1.00 97.25 90 LYS A O 1
ATOM 711 N N . THR A 1 91 ? -13.727 -2.173 12.149 1.00 97.00 91 THR A N 1
ATOM 712 C CA . THR A 1 91 ? -13.688 -2.860 13.456 1.00 97.00 91 THR A CA 1
ATOM 713 C C . THR A 1 91 ? -12.457 -3.738 13.656 1.00 97.00 91 THR A C 1
ATOM 715 O O . THR A 1 91 ? -12.090 -4.002 14.795 1.00 97.00 91 THR A O 1
ATOM 718 N N . ASP A 1 92 ? -11.844 -4.198 12.567 1.00 97.19 92 ASP A N 1
ATOM 719 C CA . ASP A 1 92 ? -10.605 -4.983 12.564 1.00 97.19 92 ASP A CA 1
ATOM 720 C C . ASP A 1 92 ? -9.430 -4.145 12.019 1.00 97.19 92 ASP A C 1
ATOM 722 O O . ASP A 1 92 ? -8.466 -4.663 11.462 1.00 97.19 92 ASP A O 1
ATOM 726 N N . GLU A 1 93 ? -9.526 -2.819 12.179 1.00 97.00 93 GLU A N 1
ATOM 727 C CA . GLU A 1 93 ? -8.460 -1.848 11.900 1.00 97.00 93 GLU A CA 1
ATOM 728 C C . GLU A 1 93 ? -7.918 -1.905 10.456 1.00 97.00 93 GLU A C 1
ATOM 730 O O . GLU A 1 93 ? -6.741 -1.628 10.209 1.00 97.00 93 GLU A O 1
ATOM 735 N N . TYR A 1 94 ? -8.774 -2.267 9.495 1.00 98.06 94 TYR A N 1
ATOM 736 C CA . TYR A 1 94 ? -8.431 -2.370 8.074 1.00 98.06 94 TYR A CA 1
ATOM 737 C C . TYR A 1 94 ? -7.192 -3.227 7.792 1.00 98.06 94 TYR A C 1
ATOM 739 O O . TYR A 1 94 ? -6.346 -2.871 6.970 1.00 98.06 94 TYR A O 1
ATOM 747 N N . ARG A 1 95 ? -7.048 -4.362 8.476 1.00 96.69 95 ARG A N 1
ATOM 748 C CA . ARG A 1 95 ? -5.953 -5.307 8.237 1.00 96.69 95 ARG A CA 1
ATOM 749 C C . ARG A 1 95 ? -5.971 -5.854 6.819 1.00 96.69 95 ARG A C 1
ATOM 751 O O . ARG A 1 95 ? -7.013 -6.246 6.296 1.00 96.69 95 ARG A O 1
ATOM 758 N N . VAL A 1 96 ? -4.794 -5.942 6.214 1.00 95.94 96 VAL A N 1
ATOM 759 C CA . VAL A 1 96 ? -4.622 -6.512 4.873 1.00 95.94 96 VAL A CA 1
ATOM 760 C C . VAL A 1 96 ? -4.387 -8.020 4.933 1.00 95.94 96 VAL A C 1
ATOM 762 O O . VAL A 1 96 ? -3.693 -8.526 5.809 1.00 95.94 96 VAL A O 1
ATOM 765 N N . THR A 1 97 ? -4.936 -8.763 3.977 1.00 95.19 97 THR A N 1
ATOM 766 C CA . THR A 1 97 ? -4.663 -10.189 3.770 1.00 95.19 97 THR A CA 1
ATOM 767 C C . THR A 1 97 ? -4.165 -10.414 2.349 1.00 95.19 97 THR A C 1
ATOM 769 O O . THR A 1 97 ? -4.890 -10.186 1.379 1.00 95.19 97 THR A O 1
ATOM 772 N N . ILE A 1 98 ? -2.923 -10.887 2.243 1.00 93.81 98 ILE A N 1
ATOM 773 C CA . ILE A 1 98 ? -2.254 -11.278 0.999 1.00 93.81 98 ILE A CA 1
ATOM 774 C C . ILE A 1 98 ? -1.570 -12.625 1.283 1.00 93.81 98 ILE A C 1
ATOM 776 O O . ILE A 1 98 ? -0.556 -12.638 1.977 1.00 93.81 98 ILE A O 1
ATOM 780 N N . PRO A 1 99 ? -2.122 -13.756 0.811 1.00 92.12 99 PRO A N 1
ATOM 781 C CA . PRO A 1 99 ? -1.670 -15.085 1.229 1.00 92.12 99 PRO A CA 1
ATOM 782 C C . PRO A 1 99 ? -0.473 -15.619 0.433 1.00 92.12 99 PRO A C 1
ATOM 784 O O . PRO A 1 99 ? 0.121 -16.631 0.797 1.00 92.12 99 PRO A O 1
ATOM 787 N N . GLU A 1 100 ? -0.135 -14.985 -0.688 1.00 91.00 100 GLU A N 1
ATOM 788 C CA . GLU A 1 100 ? 0.955 -15.419 -1.555 1.00 91.00 100 GLU A CA 1
ATOM 789 C C . GLU A 1 100 ? 1.673 -14.235 -2.188 1.00 91.00 100 GLU A C 1
ATOM 791 O O . GLU A 1 100 ? 1.105 -13.158 -2.356 1.00 91.00 100 GLU A O 1
ATOM 796 N N . VAL A 1 101 ? 2.939 -14.450 -2.540 1.00 88.81 101 VAL A N 1
ATOM 797 C CA . VAL A 1 101 ? 3.771 -13.442 -3.197 1.00 88.81 101 VAL A CA 1
ATOM 798 C C . VAL A 1 101 ? 3.203 -13.081 -4.567 1.00 88.81 101 VAL A C 1
ATOM 800 O O . VAL A 1 101 ? 2.650 -13.929 -5.276 1.00 88.81 101 VAL A O 1
ATOM 803 N N . CYS A 1 102 ? 3.357 -11.820 -4.960 1.00 90.56 102 CYS A N 1
ATOM 804 C CA . CYS A 1 102 ? 2.915 -11.389 -6.274 1.00 90.56 102 CYS A CA 1
ATOM 805 C C . CYS A 1 102 ? 3.778 -12.000 -7.390 1.00 90.56 102 CYS A C 1
ATOM 807 O O . CYS A 1 102 ? 4.910 -12.442 -7.181 1.00 90.56 102 CYS A O 1
ATOM 809 N N . ARG A 1 103 ? 3.221 -12.041 -8.602 1.00 90.00 103 ARG A N 1
ATOM 810 C CA . ARG A 1 103 ? 3.919 -12.473 -9.819 1.00 90.00 103 ARG A CA 1
ATOM 811 C C . ARG A 1 103 ? 3.808 -11.398 -10.887 1.00 90.00 103 ARG A C 1
ATOM 813 O O . ARG A 1 103 ? 2.732 -10.834 -11.075 1.00 90.00 103 ARG A O 1
ATOM 820 N N . GLY A 1 104 ? 4.894 -11.153 -11.604 1.00 89.75 104 GLY A N 1
ATOM 821 C CA . GLY A 1 104 ? 4.933 -10.177 -12.684 1.00 89.75 104 GLY A CA 1
ATOM 822 C C . GLY A 1 104 ? 6.359 -9.911 -13.146 1.00 89.75 104 GLY A C 1
ATOM 823 O O . GLY A 1 104 ? 7.257 -10.724 -12.924 1.00 89.75 104 GLY A O 1
ATOM 824 N N . THR A 1 105 ? 6.547 -8.785 -13.822 1.00 91.19 105 THR A N 1
ATOM 825 C CA . THR A 1 105 ? 7.862 -8.325 -14.294 1.00 91.19 105 THR A CA 1
ATOM 826 C C . THR A 1 105 ? 8.658 -7.585 -13.220 1.00 91.19 105 THR A C 1
ATOM 828 O O . THR A 1 105 ? 9.858 -7.359 -13.393 1.00 91.19 105 THR A O 1
ATOM 831 N N . GLU A 1 106 ? 8.013 -7.218 -12.111 1.00 87.31 106 GLU A N 1
ATOM 832 C CA . GLU A 1 106 ? 8.684 -6.637 -10.961 1.00 87.31 106 GLU A CA 1
ATOM 833 C C . GLU A 1 106 ? 9.456 -7.710 -10.191 1.00 87.31 106 GLU A C 1
ATOM 835 O O . GLU A 1 106 ? 8.889 -8.669 -9.672 1.00 87.31 106 GLU A O 1
ATOM 840 N N . ILE A 1 107 ? 10.775 -7.544 -10.152 1.00 75.38 107 ILE A N 1
ATOM 841 C CA . ILE A 1 107 ? 11.719 -8.510 -9.567 1.00 75.38 107 ILE A CA 1
ATOM 842 C C . ILE A 1 107 ? 12.392 -7.991 -8.296 1.00 75.38 107 ILE A C 1
ATOM 844 O O . ILE A 1 107 ? 13.119 -8.729 -7.636 1.00 75.38 107 ILE A O 1
ATOM 848 N N . ASP A 1 108 ? 12.178 -6.723 -7.967 1.00 69.81 108 ASP A N 1
ATOM 849 C CA . ASP A 1 108 ? 12.755 -6.091 -6.793 1.00 69.81 108 ASP A CA 1
ATOM 850 C C . ASP A 1 108 ? 11.717 -6.115 -5.668 1.00 69.81 108 ASP A C 1
ATOM 852 O O . ASP A 1 108 ? 10.747 -5.356 -5.629 1.00 69.81 108 ASP A O 1
ATOM 856 N N . TYR A 1 109 ? 11.911 -7.113 -4.805 1.00 58.59 109 TYR A N 1
ATOM 857 C CA . TYR A 1 109 ? 10.984 -7.534 -3.758 1.00 58.59 109 TYR A CA 1
ATOM 858 C C . TYR A 1 109 ? 10.717 -6.457 -2.714 1.00 58.59 109 TYR A C 1
ATOM 860 O O . TYR A 1 109 ? 9.684 -6.499 -2.047 1.00 58.59 109 TYR A O 1
ATOM 868 N N . TYR A 1 110 ? 11.637 -5.503 -2.558 1.00 57.75 110 TYR A N 1
ATOM 869 C CA . TYR A 1 110 ? 11.481 -4.464 -1.556 1.00 57.75 110 TYR A CA 1
ATOM 870 C C . TYR A 1 110 ? 10.323 -3.529 -1.906 1.00 57.75 110 TYR A C 1
ATOM 872 O O . TYR A 1 110 ? 9.683 -3.020 -0.999 1.00 57.75 110 TYR A O 1
ATOM 880 N N . ASP A 1 111 ? 9.934 -3.392 -3.170 1.00 55.78 111 ASP A N 1
ATOM 881 C CA . ASP A 1 111 ? 8.846 -2.478 -3.550 1.00 55.78 111 ASP A CA 1
ATOM 882 C C . ASP A 1 111 ? 7.469 -3.171 -3.623 1.00 55.78 111 ASP A C 1
ATOM 884 O O . ASP A 1 111 ? 6.453 -2.553 -3.949 1.00 55.78 111 ASP A O 1
ATOM 888 N N . GLY A 1 112 ? 7.409 -4.458 -3.259 1.00 59.75 112 GLY A N 1
ATOM 889 C CA . GLY A 1 112 ? 6.167 -5.202 -3.079 1.00 59.75 112 GLY A CA 1
ATOM 890 C C . GLY A 1 112 ? 5.463 -4.827 -1.771 1.00 59.75 112 GLY A C 1
ATOM 891 O O . GLY A 1 112 ? 6.072 -4.832 -0.706 1.00 59.75 112 GLY A O 1
ATOM 892 N N . TRP A 1 113 ? 4.156 -4.536 -1.850 1.00 76.31 113 TRP A N 1
ATOM 893 C CA . TRP A 1 113 ? 3.294 -4.202 -0.699 1.00 76.31 113 TRP A CA 1
ATOM 894 C C . TRP A 1 113 ? 3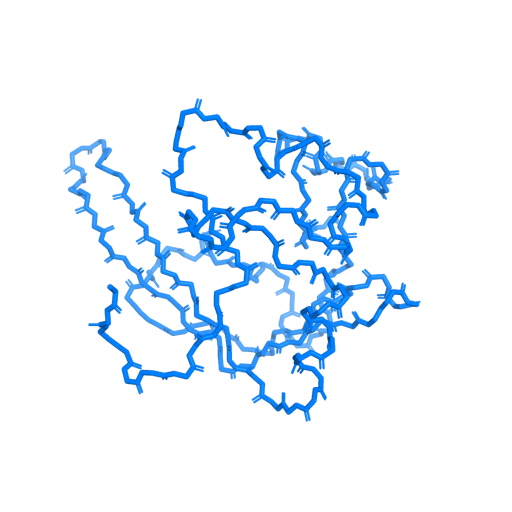.438 -5.137 0.510 1.00 76.31 113 TRP A C 1
ATOM 896 O O . TRP A 1 113 ? 3.286 -4.685 1.641 1.00 76.31 113 TRP A O 1
ATOM 906 N N . ALA A 1 114 ? 3.681 -6.430 0.282 1.00 83.88 114 ALA A N 1
ATOM 907 C CA . ALA A 1 114 ? 3.587 -7.454 1.308 1.00 83.88 114 ALA A CA 1
ATOM 908 C C . ALA A 1 114 ? 4.970 -7.841 1.852 1.00 83.88 114 ALA A C 1
ATOM 910 O O . ALA A 1 114 ? 5.691 -8.632 1.243 1.00 83.88 114 ALA A O 1
ATOM 911 N N . ARG A 1 115 ? 5.332 -7.266 3.006 1.00 83.06 115 ARG A N 1
ATOM 912 C CA . ARG A 1 115 ? 6.628 -7.491 3.679 1.00 83.06 115 ARG A CA 1
ATOM 913 C C . ARG A 1 115 ? 6.548 -8.359 4.945 1.00 83.06 115 ARG A C 1
ATOM 915 O O . ARG A 1 115 ? 7.583 -8.678 5.514 1.00 83.06 115 ARG A O 1
ATOM 922 N N . TRP A 1 116 ? 5.344 -8.761 5.349 1.00 87.75 116 TRP A N 1
ATOM 923 C CA . TRP A 1 116 ? 5.079 -9.586 6.533 1.00 87.75 116 TRP A CA 1
ATOM 924 C C . TRP A 1 116 ? 4.996 -11.089 6.199 1.00 87.75 116 TRP A C 1
ATOM 926 O O . TRP A 1 116 ? 5.073 -11.508 5.043 1.00 87.75 116 TRP A O 1
ATOM 936 N N . ASP A 1 117 ? 4.793 -11.921 7.225 1.00 90.19 117 ASP A N 1
ATOM 937 C CA . ASP A 1 117 ? 4.504 -13.355 7.083 1.00 90.19 117 ASP A CA 1
ATOM 938 C C . ASP A 1 117 ? 3.157 -13.586 6.373 1.00 90.19 117 ASP A C 1
ATOM 940 O O . ASP A 1 117 ? 2.094 -13.519 6.993 1.00 90.19 117 ASP A O 1
ATOM 944 N N . LEU A 1 118 ? 3.205 -13.888 5.070 1.00 90.56 118 LEU A N 1
ATOM 945 C CA . LEU A 1 118 ? 2.020 -14.071 4.218 1.00 90.56 118 LEU A CA 1
ATOM 946 C C . LEU A 1 118 ? 1.132 -15.256 4.628 1.00 90.56 118 LEU A C 1
ATOM 948 O O . LEU A 1 118 ? 0.003 -15.365 4.158 1.00 90.56 118 LEU A O 1
ATOM 952 N N . SER A 1 119 ? 1.597 -16.140 5.518 1.00 90.56 119 SER A N 1
ATOM 953 C CA . SER A 1 119 ? 0.746 -17.200 6.078 1.00 90.56 119 SER A CA 1
ATOM 954 C C . SER A 1 119 ? -0.275 -16.682 7.099 1.00 90.56 119 SER A C 1
ATOM 956 O O . SER A 1 119 ? -1.148 -17.435 7.537 1.00 90.56 119 SER A O 1
ATOM 958 N N . LYS A 1 120 ? -0.181 -15.403 7.482 1.00 92.12 120 LYS A N 1
ATOM 959 C CA . LYS A 1 120 ? -1.023 -14.746 8.482 1.00 92.12 120 LYS A CA 1
ATOM 960 C C . LYS A 1 120 ? -1.728 -13.527 7.899 1.00 92.12 120 LYS A C 1
ATOM 962 O O . LYS A 1 120 ? -1.343 -12.979 6.867 1.00 92.12 120 LYS A O 1
ATOM 967 N N . THR A 1 121 ? -2.750 -13.069 8.617 1.00 94.25 121 THR A N 1
ATOM 968 C CA . THR A 1 121 ? -3.300 -11.729 8.418 1.00 94.25 121 THR A CA 1
ATOM 969 C C . THR A 1 121 ? -2.190 -10.700 8.616 1.00 94.25 121 THR A C 1
ATOM 971 O O . THR A 1 121 ? -1.442 -10.765 9.594 1.00 94.25 121 THR A O 1
ATOM 974 N N . GLY A 1 122 ? -2.090 -9.763 7.682 1.00 94.25 122 GLY A N 1
ATOM 975 C CA . GLY A 1 122 ? -1.109 -8.694 7.702 1.00 94.25 122 GLY A CA 1
ATOM 976 C C . GLY A 1 122 ? -1.380 -7.634 8.771 1.00 94.25 122 GLY A C 1
ATOM 977 O O . GLY A 1 122 ? -2.300 -7.757 9.599 1.00 94.25 122 GLY A O 1
ATOM 978 N N . PRO A 1 123 ? -0.553 -6.579 8.781 1.00 94.56 123 PRO A N 1
ATOM 979 C CA . PRO A 1 123 ? -0.674 -5.503 9.747 1.00 94.56 123 PRO A CA 1
ATOM 980 C C . PRO A 1 123 ? -1.963 -4.709 9.523 1.00 94.56 123 PRO A C 1
ATOM 982 O O . PRO A 1 123 ? -2.610 -4.785 8.475 1.00 94.56 123 PRO A O 1
ATOM 985 N N . LYS A 1 124 ? -2.347 -3.955 10.552 1.00 95.50 124 LYS A N 1
ATOM 986 C CA . LYS A 1 124 ? -3.420 -2.961 10.463 1.00 95.50 124 LYS A CA 1
ATOM 987 C C . LYS A 1 124 ? -2.975 -1.753 9.643 1.00 95.50 124 LYS A C 1
ATOM 989 O O . LYS A 1 124 ? -1.776 -1.540 9.468 1.00 95.50 124 LYS A O 1
ATOM 994 N N . PHE A 1 125 ? -3.929 -0.964 9.162 1.00 96.50 125 PHE A N 1
ATOM 995 C CA . PHE A 1 125 ? -3.600 0.279 8.472 1.00 96.50 125 PHE A CA 1
ATOM 996 C C . PHE A 1 125 ? -3.199 1.363 9.479 1.00 96.50 125 PHE A C 1
ATOM 998 O O . PHE A 1 125 ? -3.902 1.614 10.463 1.00 96.50 125 PHE A O 1
ATOM 1005 N N . LEU A 1 126 ? -2.065 2.009 9.233 1.00 95.56 126 LEU A N 1
ATOM 1006 C CA . LEU A 1 126 ? -1.522 3.082 10.058 1.00 95.56 126 LEU A CA 1
ATOM 1007 C C . LEU A 1 126 ? -1.375 4.345 9.216 1.00 95.56 126 LEU A C 1
ATOM 1009 O O . LEU A 1 126 ? -0.973 4.265 8.065 1.00 95.56 126 LEU A O 1
ATOM 1013 N N . ALA A 1 127 ? -1.675 5.484 9.813 1.00 95.25 127 ALA A N 1
ATOM 1014 C CA . ALA A 1 127 ? -1.583 6.845 9.315 1.00 95.25 127 ALA A CA 1
ATOM 1015 C C . ALA A 1 127 ? -1.063 7.744 10.454 1.00 95.25 127 ALA A C 1
ATOM 1017 O O . ALA A 1 127 ? -0.812 7.282 11.572 1.00 95.25 127 ALA A O 1
ATOM 1018 N N . VAL A 1 128 ? -0.877 9.035 10.182 1.00 92.25 128 VAL A N 1
ATOM 1019 C CA . VAL A 1 128 ? -0.150 9.949 11.086 1.00 92.25 128 VAL A CA 1
ATOM 1020 C C . VAL A 1 128 ? -0.773 10.089 12.470 1.00 92.25 128 VAL A C 1
ATOM 1022 O O . VAL A 1 128 ? -0.070 10.341 13.444 1.00 92.25 128 VAL A O 1
ATOM 1025 N N . ASP A 1 129 ? -2.086 9.933 12.561 1.00 95.06 129 ASP A N 1
ATOM 1026 C CA . ASP A 1 129 ? -2.890 10.161 13.755 1.00 95.06 129 ASP A CA 1
ATOM 1027 C C . ASP A 1 129 ? -3.179 8.879 14.552 1.00 95.06 129 ASP A C 1
ATOM 1029 O O . ASP A 1 129 ? -3.626 8.966 15.697 1.00 95.06 129 ASP A O 1
ATOM 1033 N N . ASN A 1 130 ? -2.908 7.693 13.991 1.00 95.06 130 ASN A N 1
ATOM 1034 C CA . ASN A 1 130 ? -3.103 6.408 14.674 1.00 95.06 130 ASN A CA 1
ATOM 1035 C C . ASN A 1 130 ? -1.836 5.531 14.763 1.00 95.06 130 ASN A C 1
ATOM 1037 O O . ASN A 1 130 ? -1.894 4.445 15.353 1.00 95.06 130 ASN A O 1
ATOM 1041 N N . ASP A 1 131 ? -0.696 5.985 14.233 1.00 94.25 131 ASP A N 1
ATOM 1042 C CA . ASP A 1 131 ? 0.588 5.289 14.346 1.00 94.25 131 ASP A CA 1
ATOM 1043 C C . ASP A 1 131 ? 1.272 5.514 15.703 1.00 94.25 131 ASP A C 1
ATOM 1045 O O . ASP A 1 131 ? 2.142 6.371 15.889 1.00 94.25 131 ASP A O 1
ATOM 1049 N N . ASN A 1 132 ? 0.893 4.658 16.650 1.00 89.19 132 ASN A N 1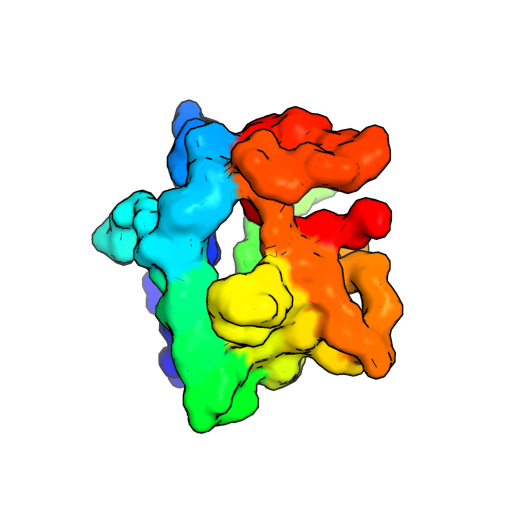
ATOM 1050 C CA . ASN A 1 132 ? 1.514 4.549 17.968 1.00 89.19 132 ASN A CA 1
ATOM 1051 C C . ASN A 1 132 ? 2.571 3.430 18.037 1.00 89.19 132 ASN A C 1
ATOM 1053 O O . ASN A 1 132 ? 2.876 2.946 19.130 1.00 89.19 132 ASN A O 1
ATOM 1057 N N . SER A 1 133 ? 3.079 2.954 16.893 1.00 88.00 133 SER A N 1
ATOM 1058 C CA . SER A 1 133 ? 4.177 1.984 16.877 1.00 88.00 133 SER A CA 1
ATOM 1059 C C . SER A 1 133 ? 5.473 2.615 17.389 1.00 88.00 133 SER A C 1
ATOM 1061 O O . SER A 1 133 ? 5.649 3.829 17.359 1.00 88.00 133 SER A O 1
ATOM 1063 N N . THR A 1 134 ? 6.415 1.794 17.849 1.00 86.81 134 THR A N 1
ATOM 1064 C CA . THR A 1 134 ? 7.730 2.270 18.312 1.00 86.81 134 THR A CA 1
ATOM 1065 C C . THR A 1 134 ? 8.560 2.898 17.194 1.00 86.81 134 THR A C 1
ATOM 1067 O O . THR A 1 134 ? 9.400 3.757 17.459 1.00 86.81 134 THR A O 1
ATOM 1070 N N . SER A 1 135 ? 8.350 2.460 15.954 1.00 86.62 135 SER A N 1
ATOM 1071 C CA . SER A 1 135 ? 9.045 2.946 14.764 1.00 86.62 135 SER A CA 1
ATOM 1072 C C . SER A 1 135 ? 8.424 4.216 14.185 1.00 86.62 135 SER A C 1
ATOM 1074 O O . SER A 1 135 ? 9.110 4.918 13.441 1.00 86.62 135 SER A O 1
ATOM 1076 N N . HIS A 1 136 ? 7.163 4.524 14.516 1.00 88.75 136 HIS A N 1
ATOM 1077 C CA . HIS A 1 136 ? 6.397 5.626 13.926 1.00 88.75 136 HIS A CA 1
ATOM 1078 C C . HIS A 1 136 ? 6.585 5.679 12.400 1.00 88.75 136 HIS A C 1
ATOM 1080 O O . HIS A 1 136 ? 6.978 6.704 11.828 1.00 88.75 136 HIS A O 1
ATOM 1086 N N . CYS A 1 137 ? 6.401 4.525 11.749 1.00 90.50 137 CYS A N 1
ATOM 1087 C CA . CYS A 1 137 ? 6.617 4.337 10.319 1.00 90.50 137 CYS A CA 1
ATOM 1088 C C . CYS A 1 137 ? 5.855 5.365 9.481 1.00 90.50 137 CYS A C 1
ATOM 1090 O O . CYS A 1 137 ? 6.446 5.930 8.568 1.00 90.50 137 CYS A O 1
ATOM 1092 N N . SER A 1 138 ? 4.603 5.679 9.816 1.00 90.81 138 SER A N 1
ATOM 1093 C CA . SER A 1 138 ? 3.811 6.688 9.106 1.00 90.81 138 SER A CA 1
ATOM 1094 C C . SER A 1 138 ? 4.537 8.031 9.045 1.00 90.81 138 SER A C 1
ATOM 1096 O O . SER A 1 138 ? 4.687 8.618 7.975 1.00 90.81 138 SER A O 1
ATOM 1098 N N . SER A 1 139 ? 5.059 8.498 10.179 1.00 89.94 139 SER A N 1
ATOM 1099 C CA . SER A 1 139 ? 5.806 9.759 10.259 1.00 89.94 139 SER A CA 1
ATOM 1100 C C . SER A 1 139 ? 7.173 9.657 9.576 1.00 89.94 139 SER A C 1
ATOM 1102 O O . SER A 1 139 ? 7.593 10.571 8.867 1.00 89.94 139 SER A O 1
ATOM 1104 N N . THR A 1 140 ? 7.860 8.522 9.734 1.00 88.94 140 THR A N 1
ATOM 1105 C CA . THR A 1 140 ? 9.180 8.269 9.133 1.00 88.94 140 THR A CA 1
ATOM 1106 C C . THR A 1 140 ? 9.116 8.214 7.605 1.00 88.94 140 THR A C 1
ATOM 1108 O O . THR A 1 140 ? 9.974 8.770 6.917 1.00 88.94 140 THR A O 1
ATOM 1111 N N . PHE A 1 141 ? 8.061 7.616 7.056 1.00 87.75 141 PHE A N 1
ATOM 1112 C CA . PHE A 1 141 ? 7.778 7.551 5.625 1.00 87.75 141 PHE A CA 1
ATOM 1113 C C . PHE A 1 141 ? 6.943 8.752 5.167 1.00 87.75 141 PHE A C 1
ATOM 1115 O O . PHE A 1 141 ? 6.007 8.620 4.384 1.00 87.75 141 PHE A O 1
ATOM 1122 N N . ARG A 1 142 ? 7.339 9.952 5.614 1.00 89.38 142 ARG A N 1
ATOM 1123 C CA . ARG A 1 142 ? 6.815 11.247 5.151 1.00 89.38 142 ARG A CA 1
ATOM 1124 C C . ARG A 1 142 ? 5.314 11.421 5.364 1.00 89.38 142 ARG A C 1
ATOM 1126 O O . ARG A 1 142 ? 4.612 11.864 4.461 1.00 89.38 142 ARG A O 1
ATOM 1133 N N . ASN A 1 143 ? 4.834 11.108 6.560 1.00 91.25 143 ASN A N 1
ATOM 1134 C CA . ASN A 1 143 ? 3.438 11.309 6.942 1.00 91.25 143 ASN A CA 1
ATOM 1135 C C . ASN A 1 143 ? 2.439 10.550 6.045 1.00 91.25 143 ASN A C 1
ATOM 1137 O O . ASN A 1 143 ? 1.346 11.048 5.785 1.00 91.25 143 ASN A O 1
ATOM 1141 N N . THR A 1 144 ? 2.809 9.368 5.543 1.00 91.12 144 THR A N 1
ATOM 1142 C CA . THR A 1 144 ? 1.948 8.557 4.666 1.00 91.12 144 THR A CA 1
ATOM 1143 C C . THR A 1 144 ? 1.282 7.419 5.424 1.00 91.12 144 THR A C 1
ATOM 1145 O O . THR A 1 144 ? 1.843 6.866 6.371 1.00 91.12 144 THR A O 1
ATOM 1148 N N . GLY A 1 145 ? 0.086 7.040 4.986 1.00 92.75 145 GLY A N 1
ATOM 1149 C CA . GLY A 1 145 ? -0.646 5.909 5.526 1.00 92.75 145 GLY A CA 1
ATOM 1150 C C . GLY A 1 145 ? -0.335 4.619 4.775 1.00 92.75 145 GLY A C 1
ATOM 1151 O O . GLY A 1 145 ? -0.298 4.609 3.545 1.00 92.75 145 GLY A O 1
ATOM 1152 N N . TRP A 1 146 ? -0.113 3.527 5.505 1.00 93.31 146 TRP A N 1
ATOM 1153 C CA . TRP A 1 146 ? 0.186 2.220 4.929 1.00 93.31 146 TRP A CA 1
ATOM 1154 C C . TRP A 1 146 ? -0.076 1.052 5.883 1.00 93.31 146 TRP A C 1
ATOM 1156 O O . TRP A 1 146 ? -0.219 1.205 7.096 1.00 93.31 146 TRP A O 1
ATOM 1166 N N . TRP A 1 147 ? -0.030 -0.155 5.322 1.00 93.81 147 TRP A N 1
ATOM 1167 C CA . TRP A 1 147 ? 0.133 -1.411 6.055 1.00 93.81 147 TRP A CA 1
ATOM 1168 C C . TRP A 1 147 ? 1.610 -1.640 6.397 1.00 93.81 147 TRP A C 1
ATOM 1170 O O . TRP A 1 147 ? 2.290 -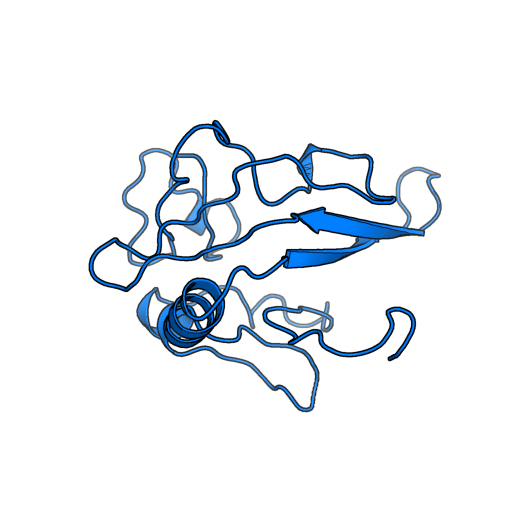2.461 5.778 1.00 93.81 147 TRP A O 1
ATOM 1180 N N . TYR A 1 148 ? 2.133 -0.869 7.350 1.00 90.44 148 TYR A N 1
ATOM 1181 C CA . TYR A 1 148 ? 3.517 -1.011 7.803 1.00 90.44 148 TYR A CA 1
ATOM 1182 C C . TYR A 1 148 ? 3.710 -2.279 8.640 1.00 90.44 148 TYR A C 1
ATOM 1184 O O . TYR A 1 148 ? 2.910 -2.579 9.523 1.00 90.44 148 TYR A O 1
ATOM 1192 N N . ASP A 1 149 ? 4.803 -2.994 8.384 1.00 85.75 149 ASP A N 1
ATOM 1193 C CA . ASP A 1 149 ? 5.286 -4.065 9.257 1.00 85.75 149 ASP A CA 1
ATOM 1194 C C . ASP A 1 149 ? 6.081 -3.419 10.405 1.00 85.75 149 ASP A C 1
ATOM 1196 O O . ASP A 1 149 ? 7.233 -3.018 10.219 1.00 85.75 149 ASP A O 1
ATOM 1200 N N . THR A 1 150 ? 5.405 -3.180 11.533 1.00 78.81 150 THR A N 1
ATOM 1201 C CA . THR A 1 150 ? 5.927 -2.466 12.716 1.00 78.81 150 THR A CA 1
ATOM 1202 C C . THR A 1 150 ? 6.236 -3.398 13.871 1.00 78.81 150 THR A C 1
ATOM 1204 O O . THR A 1 150 ? 5.360 -4.245 14.164 1.00 78.81 150 THR A O 1
#

Foldseek 3Di:
DDDDDDDDDLQADAPCPPDPPFQAPDDLVCLQCKGDDPVVSHIHNHLVVQQVVLVVDFDKDKDWDWAPDDDNRHIDIKMWIQRGWHFHDVVVQRWIAGQDGTDIRDPPRVPDQDPDHNNDTAAHKDFQVRPPDPVSVCVVVRRGIGRDPD

Mean predicted aligned error: 5.61 Å

Nearest PDB structures (foldseek):
  2d39-assembly1_B  TM=8.431E-01  e=8.632E-08  Homo sapiens
  4r9t-assembly1_B  TM=8.662E-01  e=3.031E-07  Homo sapiens
  2d39-assembly1_A  TM=8.458E-01  e=3.031E-07  Homo sapiens
  2d39-assembly1_C  TM=8.408E-01  e=8.279E-07  Homo sapiens
  2j3f-assembly1_A  TM=8.213E-01  e=6.440E-07  Homo sapiens

Organism: Pristionchus pacificus (NCBI:txid54126)

InterPro domains:
  IPR002181 Fibrinogen, alpha/beta/gamma chain, C-terminal globular domain [PF00147] (1-149)
  IPR014716 Fibrinogen, alpha/beta/gamma chain, C-terminal globular, subdomain 1 [G3DSA:3.90.215.10] (1-150)
  IPR036056 Fibrinogen-like, C-terminal [SSF56496] (1-149)
  IPR050373 Fibrinogen C-terminal domain-containing protein [PTHR19143] (1-149)

pLDDT: mean 86.82, std 12.89, range [43.41, 98.38]

Sequence (150 aa):
MTRGGGGWTLISNAFTVLDFNETAEKTLEEYAVGFGSAEEADLWFGLDLISLYSNYQMMSLRLNLYRCAHNGVEAKWTDCTYKQFAVSGKTDEYRVTIPEVCRGTEIDYYDGWARWDLSKTGPKFLAVDNDNSTSHCSSTFRNTGWWYDT

Solvent-accessible surface area (backbone atoms only — not comparable to full-atom values): 8842 Å² total; per-residue (Å²): 142,86,93,74,89,73,93,79,80,86,53,66,43,82,73,64,87,84,55,78,60,80,70,20,80,39,41,56,66,47,47,31,67,32,49,79,34,82,91,76,56,31,29,39,57,11,47,56,54,50,15,54,58,23,68,74,45,95,27,63,41,73,49,78,46,78,46,73,60,52,98,91,42,75,58,46,80,34,28,34,34,22,76,46,36,36,31,39,51,79,94,59,44,37,20,36,36,42,70,59,81,58,53,61,75,52,80,63,69,84,80,47,84,78,84,62,68,35,93,43,76,44,44,45,57,28,10,57,77,67,44,81,53,97,74,29,56,21,55,71,61,64,24,23,57,42,61,55,88,123

Radius of gyration: 15.41 Å; Cα contacts (8 Å, |Δi|>4): 277; chains: 1; bounding box: 41×35×40 Å